Protein AF-A0A2S9G302-F1 (afdb_monomer)

Sequence (85 aa):
RRGFVTRHQVTGWRFVMRRIASGVALHDTRMLVDPLRTQSRSGIVGALLLVTGVVGCFLFSLIRPSGSAGDDAVLADRETAALYV

Nearest PDB structures (foldseek):
  6sgw-assembly1_A  TM=9.645E-01  e=2.029E-07  Mycolicibacterium smegmatis MC2 155

Foldseek 3Di:
DDDDQDPVNVVVVVLVVQLVVCCVPVVDNPPPDRVVVVVVVVVVVVVVVVVVVVVVVVVVCVVDPPDDPDVDPWDQDPPPRDIDD

Radius of gyration: 26.71 Å; Cα contacts (8 Å, |Δi|>4): 29; chains: 1; bounding box: 43×32×73 Å

Structure (mmCIF, N/CA/C/O backbone):
data_AF-A0A2S9G302-F1
#
_entry.id   AF-A0A2S9G302-F1
#
loop_
_atom_site.group_PDB
_atom_site.id
_atom_site.type_symbol
_atom_site.lab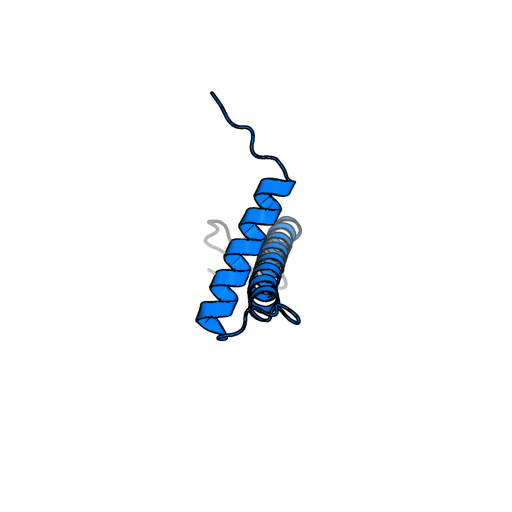el_atom_id
_atom_site.label_alt_id
_atom_site.label_comp_id
_atom_site.label_asym_id
_atom_site.label_entity_id
_atom_site.label_seq_id
_atom_site.pdbx_PDB_ins_code
_atom_site.Cartn_x
_atom_site.Cartn_y
_atom_site.Cartn_z
_atom_site.occupancy
_atom_site.B_iso_or_equiv
_atom_site.auth_seq_id
_atom_site.auth_comp_id
_atom_site.auth_asym_id
_atom_site.auth_atom_id
_atom_site.pdbx_PDB_model_num
ATOM 1 N N . ARG A 1 1 ? -3.780 22.093 -26.143 1.00 67.25 1 ARG A N 1
ATOM 2 C CA . ARG A 1 1 ? -4.244 20.724 -26.491 1.00 67.25 1 ARG A CA 1
ATOM 3 C C . ARG A 1 1 ? -4.080 19.852 -25.247 1.00 67.25 1 ARG A C 1
ATOM 5 O O . ARG A 1 1 ? -2.955 19.733 -24.787 1.00 67.25 1 ARG A O 1
ATOM 12 N N . ARG A 1 2 ? -5.158 19.340 -24.635 1.00 72.94 2 ARG A N 1
ATOM 13 C CA . ARG A 1 2 ? -5.058 18.474 -23.441 1.00 72.94 2 ARG A CA 1
ATOM 14 C C . ARG A 1 2 ? -4.742 17.047 -23.905 1.00 72.94 2 ARG A C 1
ATOM 16 O O . ARG A 1 2 ? -5.532 16.477 -24.647 1.00 72.94 2 ARG A O 1
ATOM 23 N N . GLY A 1 3 ? -3.574 16.515 -23.546 1.00 81.12 3 GLY A N 1
ATOM 24 C CA . GLY A 1 3 ? -3.204 15.130 -23.843 1.00 81.12 3 GLY A CA 1
ATOM 25 C C . GLY A 1 3 ? -3.805 14.199 -22.797 1.00 81.12 3 GLY A C 1
ATOM 26 O O . GLY A 1 3 ? -3.486 14.325 -21.618 1.00 81.12 3 GLY A O 1
ATOM 27 N N . PHE A 1 4 ? -4.687 13.290 -23.208 1.00 86.69 4 PHE A N 1
ATOM 28 C CA . PHE A 1 4 ? -5.184 12.245 -22.318 1.00 86.69 4 PHE A CA 1
ATOM 29 C C . PHE A 1 4 ? -4.092 11.197 -22.112 1.00 86.69 4 PHE A C 1
ATOM 31 O O . PHE A 1 4 ? -3.513 10.706 -23.080 1.00 86.69 4 PHE A O 1
ATOM 38 N N . VAL A 1 5 ? -3.814 10.853 -20.854 1.00 92.56 5 VAL A N 1
ATOM 39 C CA . VAL A 1 5 ? -2.868 9.788 -20.521 1.00 92.56 5 VAL A CA 1
ATOM 40 C C . VAL A 1 5 ? -3.618 8.460 -20.511 1.00 92.56 5 VAL A C 1
ATOM 42 O O . VAL A 1 5 ? -4.509 8.231 -19.695 1.00 92.56 5 VAL A O 1
ATOM 45 N N . THR A 1 6 ? -3.264 7.577 -21.436 1.00 95.38 6 THR A N 1
ATOM 46 C CA . THR A 1 6 ? -3.847 6.238 -21.552 1.00 95.38 6 THR A CA 1
ATOM 47 C C . THR A 1 6 ? -3.268 5.293 -20.500 1.00 95.38 6 THR A C 1
ATOM 49 O O . THR A 1 6 ? -2.149 5.477 -20.014 1.00 95.38 6 THR A O 1
ATOM 52 N N . ARG A 1 7 ? -3.992 4.211 -20.179 1.00 94.88 7 ARG A N 1
ATOM 53 C CA . ARG A 1 7 ? -3.479 3.176 -19.263 1.00 94.88 7 ARG A CA 1
ATOM 54 C C . ARG A 1 7 ? -2.127 2.623 -19.723 1.00 94.88 7 ARG A C 1
ATOM 56 O O . ARG A 1 7 ? -1.244 2.457 -18.887 1.00 94.88 7 ARG A O 1
ATOM 63 N N . HIS A 1 8 ? -1.944 2.421 -21.030 1.00 95.88 8 HIS A N 1
ATOM 64 C CA . HIS A 1 8 ? -0.680 1.948 -21.601 1.00 95.88 8 HIS A CA 1
ATOM 65 C C . HIS A 1 8 ? 0.476 2.931 -21.375 1.00 95.88 8 HIS A C 1
ATOM 67 O O . HIS A 1 8 ? 1.582 2.501 -21.044 1.00 95.88 8 HIS A O 1
ATOM 73 N N . GLN A 1 9 ? 0.224 4.242 -21.469 1.00 96.19 9 GLN A N 1
ATOM 74 C CA . GLN A 1 9 ? 1.223 5.268 -21.150 1.00 96.19 9 GLN A CA 1
ATOM 75 C C . GLN A 1 9 ? 1.599 5.246 -19.665 1.00 96.19 9 GLN A C 1
ATOM 77 O O . GLN A 1 9 ? 2.785 5.270 -19.344 1.00 96.19 9 GLN A O 1
ATOM 82 N N . VAL A 1 10 ? 0.625 5.113 -18.755 1.00 96.75 10 VAL A N 1
ATOM 83 C CA . VAL A 1 10 ? 0.910 4.995 -17.312 1.00 96.75 10 VAL A CA 1
ATOM 84 C C . VAL A 1 10 ? 1.728 3.738 -17.016 1.00 96.75 10 VAL A C 1
ATOM 86 O O . VAL A 1 10 ? 2.704 3.792 -16.266 1.00 96.75 10 VAL A O 1
ATOM 89 N N . THR A 1 11 ? 1.370 2.590 -17.598 1.00 96.38 11 THR A N 1
ATOM 90 C CA . THR A 1 11 ? 2.119 1.348 -17.370 1.00 96.38 11 THR A CA 1
ATOM 91 C C . THR A 1 11 ? 3.519 1.391 -17.974 1.00 96.38 11 THR A C 1
ATOM 93 O O . THR A 1 11 ? 4.456 0.925 -17.323 1.00 96.38 11 THR A O 1
ATOM 96 N N . GLY A 1 12 ? 3.673 1.983 -19.164 1.00 96.69 12 GLY A N 1
ATOM 97 C CA . GLY A 1 12 ? 4.965 2.183 -19.821 1.00 96.69 12 GLY A CA 1
ATOM 98 C C . GLY A 1 12 ? 5.873 3.103 -19.010 1.00 96.69 12 GLY A C 1
ATOM 99 O O . GLY A 1 12 ? 7.014 2.748 -18.726 1.00 96.69 12 GLY A O 1
ATOM 100 N N . TRP A 1 13 ? 5.335 4.219 -18.515 1.00 96.94 13 TRP A N 1
ATOM 101 C CA . TRP A 1 13 ? 6.055 5.125 -17.621 1.00 96.94 13 TRP A CA 1
ATOM 102 C C . TRP A 1 13 ? 6.519 4.418 -16.340 1.00 96.94 13 TRP A C 1
ATOM 104 O O . TRP A 1 13 ? 7.700 4.454 -15.996 1.00 96.94 13 TRP A O 1
ATOM 114 N N . ARG A 1 14 ? 5.623 3.673 -15.673 1.00 95.06 14 ARG A N 1
ATOM 115 C CA . ARG A 1 14 ? 5.987 2.889 -14.481 1.00 95.06 14 ARG A CA 1
ATOM 116 C C . ARG A 1 14 ? 7.066 1.846 -14.788 1.00 95.06 14 ARG A C 1
ATOM 118 O O . ARG A 1 14 ? 7.864 1.541 -13.908 1.00 95.06 14 ARG A O 1
ATOM 125 N N . PHE A 1 15 ? 7.050 1.241 -15.976 1.00 95.12 15 PHE A N 1
ATOM 126 C CA . PHE A 1 15 ? 8.069 0.281 -16.403 1.00 95.12 15 PHE A CA 1
ATOM 127 C C . PHE A 1 15 ? 9.440 0.942 -16.564 1.00 95.12 15 PHE A C 1
ATOM 129 O O . PHE A 1 15 ? 10.401 0.463 -15.967 1.00 95.12 15 PHE A O 1
ATOM 136 N N . VAL A 1 16 ? 9.514 2.070 -17.274 1.00 96.00 16 VAL A N 1
ATOM 137 C CA . VAL A 1 16 ? 10.765 2.821 -17.467 1.00 96.00 16 VAL A CA 1
ATOM 138 C C . VAL A 1 16 ? 11.363 3.247 -16.126 1.00 96.00 16 VAL A C 1
ATOM 140 O O . VAL A 1 16 ? 12.535 2.981 -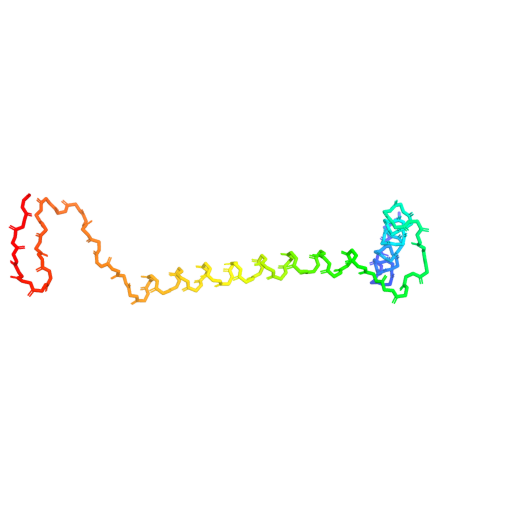15.872 1.00 96.00 16 VAL A O 1
ATOM 143 N N . MET A 1 17 ? 10.548 3.797 -15.221 1.00 95.44 17 MET A N 1
ATOM 144 C CA . MET A 1 17 ? 11.007 4.197 -13.885 1.00 95.44 17 MET A CA 1
ATOM 145 C C . MET A 1 17 ? 11.591 3.028 -13.080 1.00 95.44 17 MET A C 1
ATOM 147 O O . MET A 1 17 ? 12.619 3.191 -12.427 1.00 95.44 17 MET A O 1
ATOM 151 N N . ARG A 1 18 ? 10.996 1.828 -13.158 1.00 92.81 18 ARG A N 1
ATOM 152 C CA . ARG A 1 18 ? 11.549 0.630 -12.496 1.00 92.81 18 ARG A CA 1
ATOM 153 C C . ARG A 1 18 ? 12.864 0.170 -13.113 1.00 92.81 18 ARG A C 1
ATOM 155 O O . ARG A 1 18 ? 13.760 -0.235 -12.377 1.00 92.81 18 ARG A O 1
ATOM 162 N N . ARG A 1 19 ? 12.985 0.226 -14.441 1.00 94.25 19 ARG A N 1
ATOM 163 C CA . ARG A 1 19 ? 14.213 -0.169 -15.137 1.00 94.25 19 ARG A CA 1
ATOM 164 C C . ARG A 1 19 ? 15.377 0.754 -14.780 1.00 94.25 19 ARG A C 1
ATOM 166 O O . ARG A 1 19 ? 16.468 0.260 -14.524 1.00 94.25 19 ARG A O 1
ATOM 173 N N . ILE A 1 20 ? 15.130 2.064 -14.698 1.00 95.50 20 ILE A N 1
ATOM 174 C CA . ILE A 1 20 ? 16.126 3.051 -14.250 1.00 95.50 20 ILE A CA 1
ATOM 175 C C . ILE A 1 20 ? 16.529 2.777 -12.797 1.00 95.50 20 ILE A C 1
ATOM 177 O O . ILE A 1 20 ? 17.716 2.687 -12.505 1.00 95.50 20 ILE A O 1
ATOM 181 N N . ALA A 1 21 ? 15.559 2.568 -11.900 1.00 92.62 21 ALA A N 1
ATOM 182 C CA . ALA A 1 21 ? 15.844 2.248 -10.501 1.00 92.62 21 ALA A CA 1
ATOM 183 C C . ALA A 1 21 ? 16.677 0.962 -10.352 1.00 92.62 21 ALA A C 1
ATOM 185 O O . ALA A 1 21 ? 17.616 0.929 -9.563 1.00 92.62 21 ALA A O 1
ATOM 186 N N . SER A 1 22 ?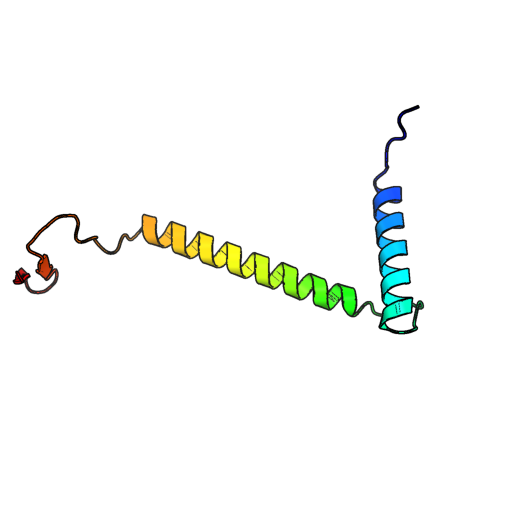 16.373 -0.071 -11.142 1.00 91.88 22 SER A N 1
ATOM 187 C CA . SER A 1 22 ? 17.126 -1.333 -11.137 1.00 91.88 22 SER A CA 1
ATOM 188 C C . SER A 1 22 ? 18.539 -1.154 -11.692 1.00 91.88 22 SER A C 1
ATOM 190 O O . SER A 1 22 ? 19.490 -1.650 -11.099 1.00 91.88 22 SER A O 1
ATOM 192 N N . GLY A 1 23 ? 18.702 -0.368 -12.761 1.00 92.75 23 GLY A N 1
ATOM 193 C CA . GLY A 1 23 ? 20.018 -0.052 -13.314 1.00 92.75 23 GLY A CA 1
ATOM 194 C C . GLY A 1 23 ? 20.914 0.705 -12.332 1.00 92.75 23 GLY A C 1
ATOM 195 O O . GLY A 1 23 ? 22.101 0.421 -12.261 1.00 92.75 23 GLY A O 1
ATOM 196 N N . VAL A 1 24 ? 20.354 1.619 -11.535 1.00 93.50 24 VAL A N 1
ATOM 197 C CA . VAL A 1 24 ? 21.124 2.378 -10.533 1.00 93.50 24 VAL A CA 1
ATOM 198 C C . VAL A 1 24 ? 21.404 1.549 -9.276 1.00 93.50 24 VAL A C 1
ATOM 200 O O . VAL A 1 24 ? 22.511 1.587 -8.753 1.00 93.50 24 VAL A O 1
ATOM 203 N N . ALA A 1 25 ? 20.421 0.796 -8.777 1.00 92.62 25 ALA A N 1
ATOM 204 C CA . ALA A 1 25 ? 20.563 0.068 -7.516 1.00 92.62 25 ALA A CA 1
ATOM 205 C C . ALA A 1 25 ? 21.260 -1.296 -7.665 1.00 92.62 25 ALA A C 1
ATOM 207 O O . ALA A 1 25 ? 21.972 -1.715 -6.757 1.00 92.62 25 ALA A O 1
ATOM 208 N N . LEU A 1 26 ? 21.053 -1.997 -8.785 1.00 91.31 26 LEU A N 1
ATOM 209 C CA . LEU A 1 26 ? 21.570 -3.351 -9.020 1.00 91.31 26 LEU A CA 1
ATOM 210 C C . LEU A 1 26 ? 22.610 -3.425 -10.143 1.00 91.31 26 LEU A C 1
ATOM 212 O O . LEU A 1 26 ? 23.168 -4.496 -10.354 1.00 91.31 26 LEU A O 1
ATOM 216 N N . HIS A 1 27 ? 22.869 -2.330 -10.867 1.00 92.31 27 HIS A N 1
ATOM 217 C CA . HIS A 1 27 ? 23.720 -2.330 -12.069 1.00 92.31 27 HIS A CA 1
ATOM 218 C C . HIS A 1 27 ? 23.260 -3.337 -13.141 1.00 92.31 27 HIS A C 1
ATOM 220 O O . HIS A 1 27 ? 24.027 -3.724 -14.019 1.00 92.31 27 HIS A O 1
ATOM 226 N N . ASP A 1 28 ? 21.984 -3.735 -13.096 1.00 90.69 28 ASP A N 1
ATOM 227 C CA . ASP A 1 28 ? 21.365 -4.660 -14.038 1.00 90.69 28 ASP A CA 1
ATOM 228 C C . ASP A 1 28 ? 20.027 -4.095 -14.534 1.00 90.69 28 ASP A C 1
ATOM 230 O O . ASP A 1 28 ? 19.211 -3.561 -13.780 1.00 90.69 28 ASP A O 1
ATOM 234 N N . THR A 1 29 ? 19.796 -4.219 -15.841 1.00 89.06 29 THR A N 1
ATOM 235 C CA . THR A 1 29 ? 18.561 -3.794 -16.510 1.00 89.06 29 THR A CA 1
ATOM 236 C C . THR A 1 29 ? 17.825 -4.938 -17.207 1.00 89.06 29 THR A C 1
ATOM 238 O O . THR A 1 29 ? 16.833 -4.684 -17.894 1.00 89.06 29 THR A O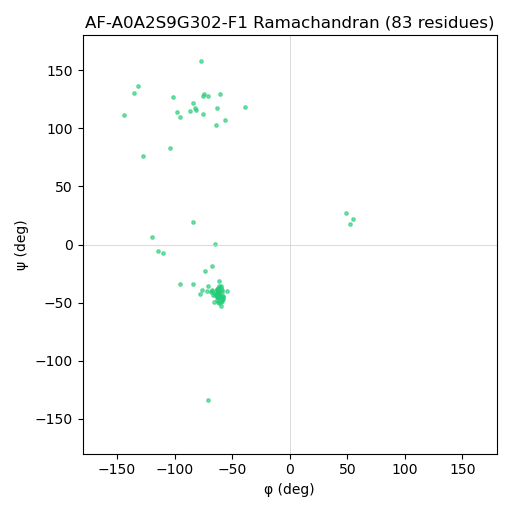 1
ATOM 241 N N . ARG A 1 30 ? 18.278 -6.190 -17.037 1.00 88.81 30 ARG A N 1
ATOM 242 C CA . ARG A 1 30 ? 17.684 -7.385 -17.658 1.00 88.81 30 ARG A CA 1
ATOM 243 C C . ARG A 1 30 ? 16.289 -7.712 -17.112 1.00 88.81 30 ARG A C 1
ATOM 245 O O . ARG A 1 30 ? 15.554 -8.420 -17.789 1.00 88.81 30 ARG A O 1
ATOM 252 N N . MET A 1 31 ? 15.913 -7.183 -15.938 1.00 89.25 31 MET A N 1
ATOM 253 C CA . MET A 1 31 ? 14.582 -7.302 -15.300 1.00 89.25 31 MET A CA 1
ATOM 254 C C . MET A 1 31 ? 14.017 -8.740 -15.237 1.00 89.25 31 MET A C 1
ATOM 256 O O . MET A 1 31 ? 12.803 -8.933 -15.201 1.00 89.25 31 MET A O 1
ATOM 260 N N . LEU A 1 32 ? 14.883 -9.763 -15.214 1.00 90.00 32 LEU A N 1
ATOM 261 C CA . LEU A 1 32 ? 14.492 -11.179 -15.100 1.00 90.00 32 LEU A CA 1
ATOM 262 C C . LEU A 1 32 ? 13.791 -11.457 -13.764 1.00 90.00 32 LEU A C 1
ATOM 264 O O . LEU A 1 32 ? 12.805 -12.187 -13.695 1.00 90.00 32 LEU A O 1
ATOM 268 N N . VAL A 1 33 ? 14.300 -10.828 -12.709 1.00 86.44 33 VAL A N 1
ATOM 269 C CA . VAL A 1 33 ? 13.715 -10.781 -11.374 1.00 86.44 33 VAL A CA 1
ATOM 270 C C . VAL A 1 33 ? 13.815 -9.328 -10.918 1.00 86.44 33 VAL A C 1
ATOM 272 O O . VAL A 1 33 ? 14.885 -8.735 -11.009 1.00 86.44 33 VAL A O 1
ATOM 275 N N . ASP A 1 34 ? 12.715 -8.747 -10.435 1.00 85.19 34 ASP A N 1
ATOM 276 C CA . ASP A 1 34 ? 12.683 -7.377 -9.898 1.00 85.19 34 ASP A CA 1
ATOM 277 C C . ASP A 1 34 ? 12.627 -7.422 -8.352 1.00 85.19 34 ASP A C 1
ATOM 279 O O . ASP A 1 34 ? 11.536 -7.311 -7.775 1.00 85.19 34 ASP A O 1
ATOM 283 N N . PRO A 1 35 ? 13.760 -7.573 -7.635 1.00 86.62 35 PRO A N 1
ATOM 284 C CA . PRO A 1 35 ? 13.762 -7.684 -6.170 1.00 86.62 35 PRO A CA 1
ATOM 285 C C . PRO A 1 35 ? 13.190 -6.434 -5.479 1.00 86.62 35 PRO A C 1
ATOM 287 O O . PRO A 1 35 ? 12.431 -6.549 -4.516 1.00 86.62 35 PRO A O 1
ATOM 290 N N . LEU A 1 36 ? 13.433 -5.241 -6.035 1.00 87.19 36 LEU A N 1
ATOM 291 C CA . LEU A 1 36 ? 12.888 -3.968 -5.537 1.00 87.19 36 LEU A CA 1
ATOM 292 C C . LEU A 1 36 ? 11.349 -3.923 -5.575 1.00 87.19 36 LEU A C 1
ATOM 294 O O . LEU A 1 36 ? 10.695 -3.303 -4.729 1.00 87.19 36 LEU A O 1
ATOM 298 N N . ARG A 1 37 ? 10.735 -4.607 -6.549 1.00 85.19 37 ARG A N 1
ATOM 299 C CA . ARG A 1 37 ? 9.275 -4.718 -6.649 1.00 85.19 37 ARG A CA 1
ATOM 300 C C . ARG A 1 37 ? 8.719 -5.621 -5.556 1.00 85.19 37 ARG A C 1
ATOM 302 O O . ARG A 1 37 ? 7.665 -5.317 -5.004 1.00 85.19 37 ARG 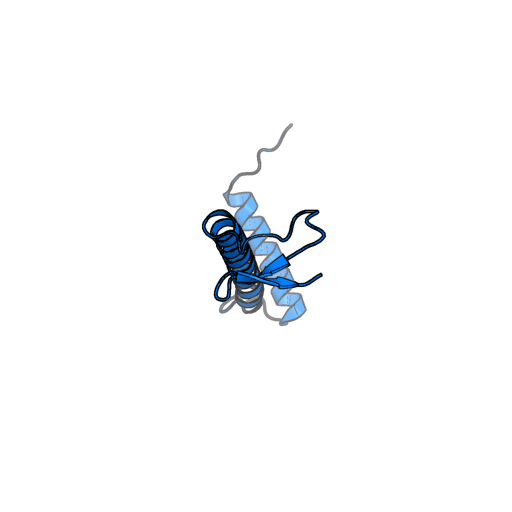A O 1
ATOM 309 N N . THR A 1 38 ? 9.400 -6.719 -5.252 1.00 91.19 38 THR A N 1
ATOM 310 C CA . THR A 1 38 ? 8.996 -7.627 -4.172 1.00 91.19 38 THR A CA 1
ATOM 311 C C . THR A 1 38 ? 9.139 -6.949 -2.810 1.00 91.19 38 THR A C 1
ATOM 313 O O . THR A 1 38 ? 8.204 -7.002 -2.015 1.00 91.19 38 THR A O 1
ATOM 316 N N . GLN A 1 39 ? 10.235 -6.223 -2.569 1.00 94.19 39 GLN A N 1
ATOM 317 C CA . GLN A 1 39 ? 10.452 -5.488 -1.319 1.00 94.19 39 GLN A CA 1
ATOM 318 C C . GLN A 1 39 ? 9.394 -4.400 -1.088 1.00 94.19 39 GLN A C 1
ATOM 320 O O . GLN A 1 39 ? 8.767 -4.358 -0.031 1.00 94.19 39 GLN A O 1
ATOM 325 N N . SER A 1 40 ? 9.136 -3.554 -2.092 1.00 92.88 40 SER A N 1
ATOM 326 C CA . SER A 1 40 ? 8.102 -2.512 -1.992 1.00 92.88 40 SER A CA 1
ATOM 327 C C . SER A 1 40 ? 6.701 -3.095 -1.789 1.00 92.88 40 SER A C 1
ATOM 329 O O . SER A 1 40 ? 5.933 -2.588 -0.974 1.00 92.88 40 SER A O 1
ATOM 331 N N . ARG A 1 41 ? 6.366 -4.195 -2.476 1.00 95.75 41 ARG A N 1
ATOM 332 C CA . ARG A 1 41 ? 5.099 -4.911 -2.268 1.00 95.75 41 ARG A CA 1
ATOM 333 C C . ARG A 1 41 ? 4.979 -5.482 -0.865 1.00 95.75 41 ARG A C 1
ATOM 335 O O . ARG A 1 41 ? 3.909 -5.356 -0.290 1.00 95.75 41 ARG A O 1
ATOM 342 N N . SER A 1 42 ? 6.046 -6.065 -0.325 1.00 96.00 42 SER A N 1
ATOM 343 C CA . SER A 1 42 ? 6.057 -6.584 1.044 1.00 96.00 42 SER A CA 1
ATOM 344 C C . SER A 1 42 ? 5.732 -5.481 2.055 1.00 96.00 42 SER A C 1
ATOM 346 O O . SER A 1 42 ? 4.825 -5.644 2.866 1.00 96.00 42 SER A O 1
ATOM 348 N N . GLY A 1 43 ? 6.366 -4.307 1.924 1.00 97.50 43 GLY A N 1
ATOM 349 C CA . GLY A 1 43 ? 6.061 -3.149 2.771 1.00 97.50 43 GLY A CA 1
ATOM 350 C C . GLY A 1 43 ? 4.603 -2.687 2.659 1.00 97.50 43 GLY A C 1
ATOM 351 O O . GLY A 1 43 ? 3.946 -2.464 3.672 1.00 97.50 43 GLY A O 1
ATOM 352 N N . ILE A 1 44 ? 4.065 -2.608 1.436 1.00 98.31 44 ILE A N 1
ATOM 353 C CA . ILE A 1 44 ? 2.656 -2.244 1.207 1.00 98.31 44 ILE A CA 1
ATOM 35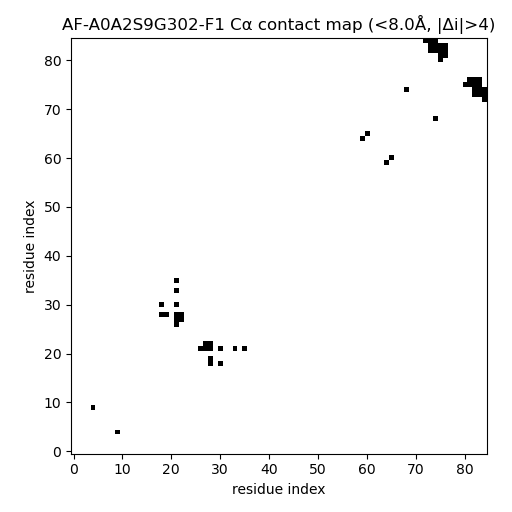4 C C . ILE A 1 44 ? 1.710 -3.283 1.820 1.00 98.31 44 ILE A C 1
ATOM 356 O O . ILE A 1 44 ? 0.738 -2.911 2.469 1.00 98.31 44 ILE A O 1
ATOM 360 N N . VAL A 1 45 ? 1.982 -4.576 1.640 1.00 98.44 45 VAL A N 1
ATOM 361 C CA . VAL A 1 45 ? 1.165 -5.654 2.216 1.00 98.44 45 VAL A CA 1
ATOM 362 C C . VAL A 1 45 ? 1.205 -5.603 3.742 1.00 98.44 45 VAL A C 1
ATOM 364 O O . VAL A 1 45 ? 0.154 -5.696 4.369 1.00 98.44 45 VAL A O 1
ATOM 367 N N . GLY A 1 46 ? 2.375 -5.379 4.344 1.00 98.38 46 GLY A N 1
ATOM 368 C CA . GLY A 1 46 ? 2.502 -5.185 5.789 1.00 98.38 46 GLY A CA 1
ATOM 369 C C . GLY A 1 46 ? 1.665 -4.009 6.297 1.00 98.38 46 GLY A C 1
ATOM 370 O O . GLY A 1 46 ? 0.924 -4.155 7.267 1.00 98.38 46 GLY A O 1
ATOM 371 N N . ALA A 1 47 ? 1.701 -2.869 5.600 1.00 98.56 47 ALA A N 1
ATOM 372 C CA . ALA A 1 47 ? 0.869 -1.714 5.935 1.00 98.56 47 ALA A CA 1
ATOM 373 C C . ALA A 1 47 ? -0.635 -2.024 5.820 1.00 98.56 47 ALA A C 1
ATOM 375 O O . ALA A 1 47 ? -1.411 -1.634 6.689 1.00 98.56 47 ALA A O 1
ATOM 376 N N . LEU A 1 48 ? -1.052 -2.765 4.787 1.00 98.69 48 LEU A N 1
ATOM 377 C CA . LEU A 1 48 ? -2.444 -3.197 4.627 1.00 98.69 48 LEU A CA 1
ATOM 378 C C . LEU A 1 48 ? -2.892 -4.122 5.763 1.00 98.69 48 LEU A C 1
ATOM 380 O O . LEU A 1 48 ? -3.992 -3.948 6.285 1.00 98.69 48 LEU A O 1
ATOM 384 N N . LEU A 1 49 ? -2.049 -5.073 6.174 1.00 98.62 49 LEU A N 1
ATOM 385 C CA . LEU A 1 49 ? -2.331 -5.951 7.313 1.00 98.62 49 LEU A CA 1
ATOM 386 C C . LEU A 1 49 ? -2.455 -5.158 8.616 1.00 98.62 49 LEU A C 1
ATOM 388 O O . LEU A 1 49 ? -3.387 -5.398 9.378 1.00 98.62 49 LEU A O 1
ATOM 392 N N . LEU A 1 50 ? -1.573 -4.179 8.842 1.00 98.62 50 LEU A N 1
ATOM 393 C CA . LEU A 1 50 ? -1.634 -3.297 10.007 1.00 98.62 50 LEU A CA 1
ATOM 394 C C . LEU A 1 50 ? -2.954 -2.524 10.036 1.00 98.62 50 LEU A C 1
ATOM 396 O O . LEU A 1 50 ? -3.671 -2.584 11.031 1.00 98.62 50 LEU A O 1
ATOM 400 N N . VAL A 1 51 ? -3.305 -1.846 8.939 1.00 98.69 51 VAL A N 1
ATOM 401 C CA . VAL A 1 51 ? -4.566 -1.095 8.834 1.00 98.69 51 VAL A CA 1
ATOM 402 C C . VAL A 1 51 ? -5.763 -2.012 9.073 1.00 98.69 51 VAL A C 1
ATOM 404 O O . VAL A 1 51 ? -6.662 -1.661 9.832 1.00 98.69 51 VAL A O 1
ATOM 407 N N . THR A 1 52 ? -5.753 -3.208 8.484 1.00 98.56 52 THR A N 1
ATOM 408 C CA . THR A 1 52 ? -6.822 -4.198 8.671 1.00 98.56 52 THR A CA 1
ATOM 409 C C . THR A 1 52 ? -6.937 -4.622 10.136 1.00 98.56 52 THR A C 1
ATOM 411 O O . THR A 1 52 ? -8.041 -4.673 10.671 1.00 98.56 52 THR A O 1
ATOM 414 N N . GLY A 1 53 ? -5.809 -4.870 10.808 1.00 98.38 53 GLY A N 1
ATOM 415 C CA . GLY A 1 53 ? -5.769 -5.200 12.231 1.00 98.38 53 GLY A CA 1
ATOM 416 C C . GLY A 1 53 ? -6.301 -4.069 13.108 1.00 98.38 53 GLY A C 1
ATOM 417 O O . GLY A 1 53 ? -7.132 -4.313 13.976 1.00 98.38 53 GLY A O 1
ATOM 418 N N . VAL A 1 54 ? -5.898 -2.823 12.843 1.00 98.31 54 VAL A N 1
ATOM 419 C CA . VAL A 1 54 ? -6.386 -1.640 13.574 1.00 98.31 54 VAL A CA 1
ATOM 420 C C . VAL A 1 54 ? -7.891 -1.470 13.405 1.00 98.31 54 VAL A C 1
ATOM 422 O O . VAL A 1 54 ? -8.592 -1.279 14.395 1.00 98.31 54 VAL A O 1
ATOM 425 N N . VAL A 1 55 ? -8.404 -1.587 12.178 1.00 98.19 55 VAL A N 1
ATOM 426 C CA . VAL A 1 55 ? -9.849 -1.529 11.912 1.00 98.19 55 VAL A CA 1
ATOM 427 C C . VAL A 1 55 ? -10.574 -2.666 12.632 1.00 98.19 55 VAL A C 1
ATOM 429 O O . VAL A 1 55 ? -11.606 -2.430 13.254 1.00 98.19 55 VAL A O 1
ATOM 432 N N . GLY A 1 56 ? -10.019 -3.881 12.614 1.00 97.06 56 GLY A N 1
ATOM 433 C CA . GLY A 1 56 ? -10.564 -5.026 13.340 1.00 97.06 56 GLY A CA 1
ATOM 434 C C . GLY A 1 56 ? -10.647 -4.781 14.848 1.00 97.06 56 GLY A C 1
ATOM 435 O O . GLY A 1 56 ? -11.711 -4.952 15.437 1.00 97.06 56 GLY A O 1
ATOM 436 N N . CYS A 1 57 ? -9.561 -4.310 15.466 1.00 95.50 57 CYS A N 1
ATOM 437 C CA . CYS A 1 57 ? -9.526 -3.961 16.888 1.00 95.50 57 CYS A CA 1
ATOM 438 C C . CYS A 1 57 ? -10.492 -2.819 17.228 1.00 95.50 57 CYS A C 1
ATOM 440 O O . CYS A 1 57 ? -11.167 -2.868 18.254 1.00 95.50 57 CYS A O 1
ATOM 442 N N . PHE A 1 58 ? -10.587 -1.809 16.363 1.00 94.38 58 PHE A N 1
ATOM 443 C CA . PHE A 1 58 ? -11.508 -0.691 16.536 1.00 94.38 58 PHE A CA 1
ATOM 444 C C . P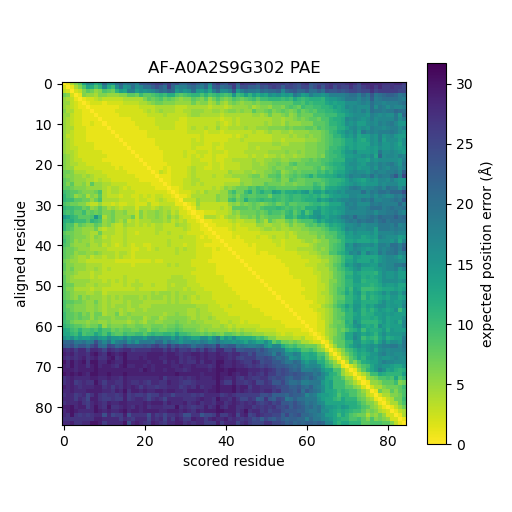HE A 1 58 ? -12.965 -1.165 16.543 1.00 94.38 58 PHE A C 1
ATOM 446 O O . PHE A 1 58 ? -13.707 -0.867 17.476 1.00 94.38 58 PHE A O 1
ATOM 453 N N . LEU A 1 59 ? -13.360 -1.968 15.553 1.00 95.00 59 LEU A N 1
ATOM 454 C CA . LEU A 1 59 ? -14.704 -2.544 15.493 1.00 95.00 59 LEU A CA 1
ATOM 455 C C . LEU A 1 59 ? -14.976 -3.476 16.678 1.00 95.00 59 LEU A C 1
ATOM 457 O O . LEU A 1 59 ? -16.063 -3.444 17.248 1.00 95.00 59 LEU A O 1
ATOM 461 N N . PHE A 1 60 ? -13.985 -4.270 17.089 1.00 91.94 60 PHE A N 1
ATOM 462 C CA . PHE A 1 60 ? -14.109 -5.143 18.253 1.00 91.94 60 PHE A CA 1
ATOM 463 C C . PHE A 1 60 ? -14.355 -4.355 19.547 1.00 91.94 60 PHE A C 1
ATOM 465 O O . PHE A 1 60 ? -15.218 -4.740 20.332 1.00 91.94 60 PHE A O 1
ATOM 472 N N . SER A 1 61 ? -13.665 -3.225 19.734 1.00 90.12 61 SER A N 1
ATOM 473 C CA . SER A 1 61 ? -13.876 -2.315 20.870 1.00 90.12 61 SER A CA 1
ATOM 474 C C . SER A 1 61 ? -15.310 -1.772 20.925 1.00 90.12 61 SER A C 1
ATOM 476 O O . SER A 1 61 ? -15.893 -1.677 22.001 1.00 90.12 61 SER A O 1
ATOM 478 N N . LEU A 1 62 ? -15.920 -1.485 19.768 1.00 88.06 62 LEU A N 1
ATOM 479 C CA . LEU A 1 62 ? -17.316 -1.039 19.699 1.00 88.06 62 LEU A CA 1
ATOM 480 C C . LEU A 1 62 ? -18.318 -2.156 20.024 1.00 88.06 62 LEU A C 1
ATOM 482 O O . LEU A 1 62 ? -19.356 -1.888 20.622 1.00 88.06 62 LEU A O 1
ATOM 486 N N . ILE A 1 63 ? -18.026 -3.400 19.631 1.00 89.44 63 ILE A N 1
ATOM 487 C CA . ILE A 1 63 ? -18.909 -4.552 19.884 1.00 89.44 63 ILE A CA 1
ATOM 488 C C . ILE A 1 63 ? -18.819 -5.001 21.347 1.00 89.44 63 ILE A C 1
ATOM 490 O O . ILE A 1 63 ? -19.830 -5.363 21.949 1.00 89.44 63 ILE A O 1
ATOM 494 N N . ARG A 1 64 ? -17.616 -4.989 21.928 1.00 80.62 64 ARG A N 1
ATOM 495 C CA . ARG A 1 64 ? -17.372 -5.360 23.323 1.00 80.62 64 ARG A CA 1
ATOM 496 C C . ARG A 1 64 ? -16.598 -4.249 24.031 1.00 80.62 64 ARG A C 1
ATOM 498 O O . ARG A 1 64 ? -15.404 -4.417 24.294 1.00 80.62 64 ARG A O 1
ATOM 505 N N . PRO A 1 65 ? -17.267 -3.139 24.382 1.00 75.38 65 PRO A N 1
ATOM 506 C CA . PRO A 1 65 ? -16.627 -2.093 25.155 1.00 75.38 65 PRO A CA 1
ATOM 507 C C . PRO A 1 65 ? -16.237 -2.671 26.517 1.00 75.38 65 PRO A C 1
ATOM 509 O O . PRO A 1 65 ? -17.081 -3.121 27.298 1.00 75.38 65 PRO A O 1
ATOM 512 N N . SER A 1 66 ? -14.938 -2.698 26.816 1.00 67.00 66 SER A N 1
ATOM 513 C CA . SER A 1 66 ? -14.478 -2.924 28.182 1.00 67.00 66 SER A CA 1
ATOM 514 C C . SER A 1 66 ? -14.980 -1.739 29.001 1.00 67.00 66 SER A C 1
ATOM 516 O O . SER A 1 66 ? -14.463 -0.640 28.833 1.00 67.00 66 SER A 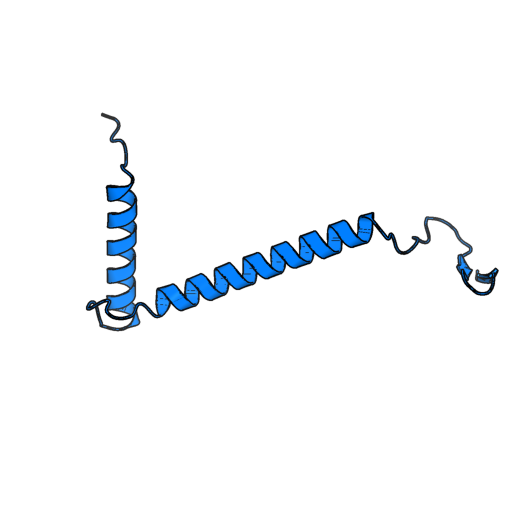O 1
ATOM 518 N N . GLY A 1 67 ? -16.053 -1.948 29.780 1.00 59.88 67 GLY A N 1
ATOM 519 C CA . GLY A 1 67 ? -16.785 -0.876 30.467 1.00 59.88 67 GLY A CA 1
ATOM 520 C C . GLY A 1 67 ? -15.860 0.200 31.030 1.00 59.88 67 GLY A C 1
ATOM 521 O O . GLY A 1 67 ? -14.985 -0.114 31.836 1.00 59.88 67 GLY A O 1
ATOM 522 N N . SER A 1 68 ? -16.027 1.426 30.537 1.00 61.72 68 SER A N 1
ATOM 523 C CA . SER A 1 68 ? -15.290 2.592 30.996 1.00 61.72 68 SER A CA 1
ATOM 524 C C . SER A 1 68 ? -15.777 2.961 32.390 1.00 61.72 68 SER A C 1
ATOM 526 O O . SER A 1 68 ? -16.976 3.161 32.584 1.00 61.72 68 SER A O 1
ATOM 528 N N . ALA A 1 69 ? -14.849 3.103 33.331 1.00 58.41 69 ALA A N 1
ATOM 529 C CA . ALA A 1 69 ? -15.023 4.043 34.427 1.00 58.41 69 ALA A CA 1
ATOM 530 C C . ALA A 1 69 ? -15.272 5.414 33.780 1.00 58.41 69 ALA A C 1
ATOM 532 O O . ALA A 1 69 ? -14.379 5.925 33.110 1.00 58.41 69 ALA A O 1
ATOM 533 N N . GLY A 1 70 ? -16.499 5.929 33.826 1.00 66.69 70 GLY A N 1
ATOM 534 C CA . GLY A 1 70 ? -16.786 7.291 33.371 1.00 66.69 70 GLY A CA 1
ATOM 535 C C . GLY A 1 70 ? -16.194 8.312 34.349 1.00 66.69 70 GLY A C 1
ATOM 536 O O . GLY A 1 70 ? -15.079 8.147 34.830 1.00 66.69 70 GLY A O 1
ATOM 537 N N . ASP A 1 71 ? -16.973 9.323 34.724 1.00 58.31 71 ASP A N 1
ATOM 538 C CA . ASP A 1 71 ? -16.645 10.261 35.814 1.00 58.31 71 ASP A CA 1
ATOM 539 C C . ASP A 1 71 ? -17.033 9.725 37.213 1.00 58.31 71 ASP A C 1
ATOM 541 O O . ASP A 1 71 ? -17.197 10.490 38.166 1.00 58.31 71 ASP A O 1
ATOM 545 N N . ASP A 1 72 ? -17.221 8.410 37.358 1.00 54.06 72 ASP A N 1
ATOM 546 C CA . ASP A 1 72 ? -17.617 7.810 38.632 1.00 54.06 72 ASP A CA 1
ATOM 547 C C . ASP A 1 72 ? -16.424 7.777 39.597 1.00 54.06 72 ASP A C 1
ATOM 549 O O . ASP A 1 72 ? -15.470 7.023 39.413 1.00 54.06 72 ASP A O 1
ATOM 553 N N . ALA A 1 73 ? -16.514 8.569 40.670 1.00 57.75 73 ALA A N 1
ATOM 554 C CA . ALA A 1 73 ? -15.537 8.630 41.765 1.00 57.75 73 ALA A CA 1
ATOM 555 C C . ALA A 1 73 ? -15.425 7.322 42.577 1.00 57.75 73 ALA A C 1
ATOM 557 O O . ALA A 1 73 ? -14.703 7.267 43.566 1.00 57.75 73 ALA A O 1
ATOM 558 N N . VAL A 1 74 ? -16.195 6.299 42.206 1.00 54.38 74 VAL A N 1
ATOM 559 C CA . VAL A 1 74 ? -16.364 5.057 42.944 1.00 54.38 74 VAL A CA 1
ATOM 560 C C . VAL A 1 74 ? -16.497 3.919 41.940 1.00 54.38 74 VAL A C 1
ATOM 562 O O . VAL A 1 74 ? -17.494 3.815 41.225 1.00 54.38 74 VAL A O 1
ATOM 565 N N . LEU A 1 75 ? -15.494 3.046 41.893 1.00 58.62 75 LEU A N 1
ATOM 566 C CA . LEU A 1 75 ? -15.480 1.899 40.992 1.00 58.62 75 LEU A CA 1
ATOM 567 C C . LEU A 1 75 ? -15.929 0.654 41.749 1.00 58.62 75 LEU A C 1
ATOM 569 O O . LEU A 1 75 ? -15.256 0.188 42.667 1.00 58.62 75 LEU A O 1
ATOM 573 N N . ALA A 1 76 ? -17.082 0.113 41.357 1.00 60.50 76 ALA A N 1
ATOM 574 C CA . ALA A 1 76 ? -17.530 -1.192 41.818 1.00 60.50 76 ALA A CA 1
ATOM 575 C C . ALA A 1 76 ? -16.897 -2.287 40.948 1.00 60.50 76 ALA A C 1
ATOM 577 O O . ALA A 1 76 ? -17.071 -2.310 39.725 1.00 60.50 76 ALA A O 1
ATOM 578 N N . ASP A 1 77 ? -16.164 -3.197 41.584 1.00 59.03 77 ASP A N 1
ATOM 579 C CA . ASP A 1 77 ? -15.619 -4.382 40.936 1.00 59.03 77 ASP A CA 1
ATOM 580 C C . ASP A 1 77 ? -16.755 -5.251 40.372 1.00 59.03 77 ASP A C 1
ATOM 582 O O . ASP A 1 77 ? -17.735 -5.553 41.055 1.00 59.03 77 ASP A O 1
ATOM 586 N N . ARG A 1 78 ? -16.644 -5.637 39.098 1.00 60.69 78 ARG A N 1
ATOM 587 C CA . ARG A 1 78 ? -17.741 -6.275 38.351 1.00 60.69 78 ARG A CA 1
ATOM 588 C C . ARG A 1 78 ? -18.000 -7.730 38.753 1.00 60.69 78 ARG A C 1
ATOM 590 O O . ARG A 1 78 ? -19.100 -8.215 38.505 1.00 60.69 78 ARG A O 1
ATOM 597 N N . GLU A 1 79 ? -17.015 -8.415 39.335 1.00 63.69 79 GLU A N 1
ATOM 598 C CA . GLU A 1 79 ? -17.148 -9.804 39.800 1.00 63.69 79 GLU A CA 1
ATOM 599 C C . GLU A 1 79 ? -17.505 -9.881 41.287 1.00 63.69 79 GLU A C 1
ATOM 601 O O . GLU A 1 79 ? -18.260 -10.759 41.701 1.00 63.69 79 GLU A O 1
ATOM 606 N N . THR A 1 80 ? -16.999 -8.939 42.082 1.00 69.00 80 THR A N 1
ATOM 607 C CA . THR A 1 80 ? -17.055 -9.002 43.548 1.00 69.00 80 THR A CA 1
ATOM 608 C C . THR A 1 80 ? -18.012 -7.973 44.158 1.00 69.00 80 THR A C 1
ATOM 610 O O . THR A 1 80 ? -18.233 -7.987 45.366 1.00 69.00 80 THR A O 1
ATOM 613 N N . ALA A 1 81 ? -18.564 -7.058 43.348 1.00 59.56 81 ALA A N 1
ATOM 614 C CA . ALA A 1 81 ? -19.355 -5.895 43.775 1.00 59.56 81 ALA A CA 1
ATOM 615 C C . ALA A 1 81 ? -18.657 -5.016 44.837 1.00 59.56 81 ALA A C 1
ATOM 617 O O . ALA A 1 81 ? -19.299 -4.215 45.518 1.00 59.56 81 ALA A O 1
ATOM 618 N N . ALA A 1 82 ? -17.338 -5.165 44.989 1.00 57.81 82 ALA A N 1
ATOM 619 C CA . ALA A 1 82 ? -16.547 -4.445 45.970 1.00 57.81 82 ALA A CA 1
ATOM 620 C C . ALA A 1 82 ? -16.343 -3.006 45.500 1.00 57.81 82 ALA A C 1
ATOM 622 O O . ALA A 1 82 ? -15.929 -2.761 44.369 1.00 57.81 82 ALA A O 1
ATOM 623 N N . LEU A 1 83 ? -16.669 -2.065 46.374 1.00 58.53 83 LEU A N 1
ATOM 624 C CA . LEU A 1 83 ? -16.706 -0.646 46.072 1.00 58.53 83 LEU A CA 1
ATOM 625 C C . LEU A 1 83 ? -15.368 -0.014 46.482 1.00 58.53 83 LEU A C 1
ATOM 627 O O . LEU A 1 83 ? -15.071 0.066 47.674 1.00 58.53 83 LEU A O 1
ATOM 631 N N . TYR A 1 84 ? -14.555 0.390 45.506 1.00 59.72 84 TYR A N 1
ATOM 632 C CA . TYR A 1 84 ? -13.275 1.061 45.740 1.00 59.72 84 TYR A CA 1
ATOM 633 C C . TYR A 1 84 ? -13.428 2.569 45.516 1.00 59.72 84 TYR A C 1
ATOM 635 O O . TYR A 1 84 ? -13.945 2.997 44.480 1.00 59.72 84 TYR A O 1
ATOM 643 N N . VAL A 1 85 ? -13.008 3.342 46.522 1.00 58.47 85 VAL A N 1
ATOM 644 C CA . VAL A 1 85 ? -12.870 4.810 46.493 1.00 58.47 85 VAL A CA 1
ATOM 645 C C . VAL A 1 85 ? -11.474 5.171 46.009 1.00 58.47 85 VAL A C 1
ATOM 647 O O . VAL A 1 85 ? -10.520 4.511 46.483 1.00 58.47 85 VAL A O 1
#

Secondary structure (DSSP, 8-state):
------HHHHHHHHHHHHHHHHHHHHS----SS-HHHHHH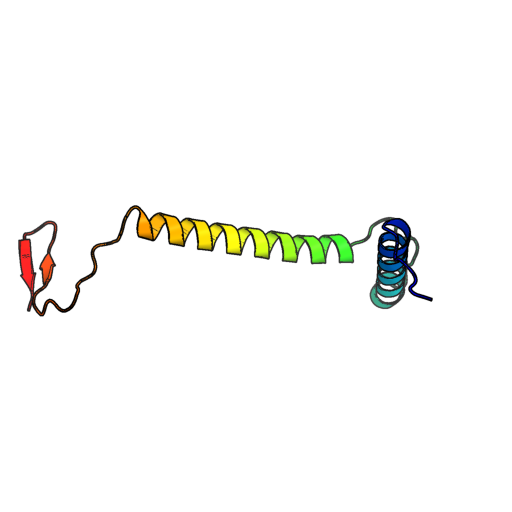HHHHHHHHHHHHHHHHHHHHHHHS------S-SSEE-TTT--EE-

pLDDT: mean 84.82, std 14.85, range [54.06, 98.69]

Mean predicted aligned error: 10.78 Å

Solvent-accessible surface area (backbone atoms only — not comparable to full-atom values): 5273 Å² total; per-residue (Å²): 134,89,81,83,84,47,71,68,55,54,53,50,51,56,48,52,56,48,41,53,52,34,35,72,77,67,74,44,70,82,69,86,70,59,65,69,59,54,53,53,48,50,56,51,51,52,51,52,52,50,53,51,49,52,51,50,53,53,53,47,42,72,77,57,60,77,80,72,80,70,91,59,82,56,51,60,39,91,89,73,66,47,76,45,117